Protein AF-0000000082939295 (afdb_homodimer)

Solvent-accessible surface area (backbone atoms only — not comparable to full-atom values): 10308 Å² total; per-residue (Å²): 128,88,75,51,51,63,62,47,40,61,61,54,47,72,79,46,84,89,63,89,78,68,81,86,44,58,45,60,62,41,53,51,52,52,46,48,42,50,28,57,28,63,88,45,58,84,89,72,45,59,52,47,41,52,38,46,51,54,48,51,51,53,48,71,71,44,91,61,54,68,67,56,39,51,54,52,50,50,50,48,49,58,53,53,71,74,102,128,87,75,50,52,64,62,47,41,60,60,54,46,72,78,44,83,90,62,89,78,68,81,87,45,58,47,58,60,41,53,52,50,52,47,47,42,50,28,57,28,63,87,45,60,84,90,71,45,57,52,46,40,51,37,46,51,54,49,52,49,53,49,71,71,44,92,61,53,68,67,56,37,53,54,52,50,49,52,50,50,57,56,54,74,73,106

Foldseek 3Di:
DQDDLVRLLVVVCVLPDPDDFDPPDDSLVRLLVVLLCQLQVVVDDPVPTDHSVVSLVVSLVSLVPDPDDPSSSVVSNVSNVVSVVVD/DQDDLVRLLVVVCVLPPPDDQDPPDDSLVRLLVVLLCQLQVVVDDPVPTDHSVVSLVVSLVSLVPDPDDPSSSVVSNVSNVVSVVVD

Sequence (174 aa):
MSKSYDELLESFKTLWTNRRFDEFQDSLSLMKRIILTDLLDELAHPRIRSTPHKKFYQAVKRITQSNLSEEDQTQIIELYIEEMEKLMSKSYDELLESFKTLWTNRRFDEFQDSLSLMKRIILTDLLDELAHPRIRSTPHKKFYQAVKRITQSNLSEEDQTQIIELYIEEMEKL

Structure (mmCIF, N/CA/C/O backbone):
data_AF-0000000082939295-model_v1
#
loop_
_entity.id
_entity.type
_entity.pdbx_description
1 polymer 'Uncharacterized protein'
#
loop_
_atom_site.group_PDB
_atom_site.id
_atom_site.type_symbol
_atom_site.label_atom_id
_atom_site.label_alt_id
_atom_site.label_comp_id
_atom_site.label_asym_id
_atom_site.label_entity_id
_atom_site.label_seq_id
_atom_site.pdbx_PDB_ins_code
_atom_site.Cartn_x
_atom_site.Cartn_y
_atom_site.Cartn_z
_atom_site.occupancy
_atom_site.B_iso_or_equiv
_atom_site.auth_seq_id
_atom_site.auth_comp_id
_atom_site.auth_asym_id
_atom_site.auth_atom_id
_atom_site.pdbx_PDB_model_num
ATOM 1 N N . MET A 1 1 ? 21.859 -2.141 -10.141 1 50.31 1 MET A N 1
ATOM 2 C CA . MET A 1 1 ? 21.422 -3.082 -11.172 1 50.31 1 MET A CA 1
ATOM 3 C C . MET A 1 1 ? 20 -3.564 -10.922 1 50.31 1 MET A C 1
ATOM 5 O O . MET A 1 1 ? 19.594 -3.74 -9.773 1 50.31 1 MET A O 1
ATOM 9 N N . SER A 1 2 ? 19.031 -3.33 -11.836 1 64.38 2 SER A N 1
ATOM 10 C CA . SER A 1 2 ? 17.641 -3.748 -11.68 1 64.38 2 SER A CA 1
ATOM 11 C C . SER A 1 2 ? 17.547 -5.238 -11.367 1 64.38 2 SER A C 1
ATOM 13 O O . SER A 1 2 ? 18.156 -6.062 -12.039 1 64.3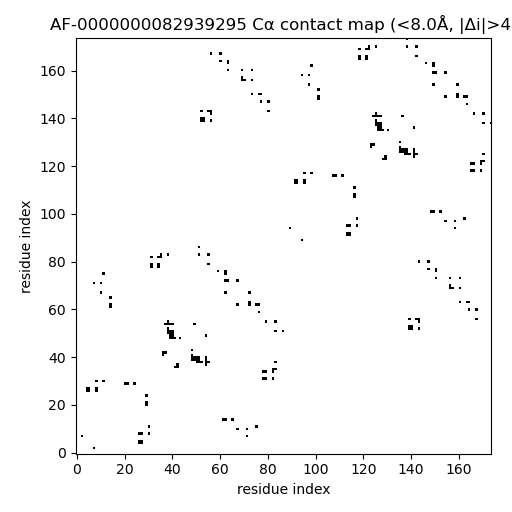8 2 SER A O 1
ATOM 15 N N . LYS A 1 3 ? 17.297 -5.613 -10.18 1 81.62 3 LYS A N 1
ATOM 16 C CA . LYS A 1 3 ? 17.156 -6.992 -9.719 1 81.62 3 LYS A CA 1
ATOM 17 C C . LYS A 1 3 ? 16.297 -7.812 -10.672 1 81.62 3 LYS A C 1
ATOM 19 O O . LYS A 1 3 ? 15.281 -7.324 -11.172 1 81.62 3 LYS A O 1
ATOM 24 N N . SER A 1 4 ? 16.875 -9.016 -11.07 1 90.81 4 SER A N 1
ATOM 25 C CA . SER A 1 4 ? 16.062 -9.922 -11.875 1 90.81 4 SER A CA 1
ATOM 26 C C . SER A 1 4 ? 14.82 -10.383 -11.109 1 90.81 4 SER A C 1
ATOM 28 O O . SER A 1 4 ? 14.781 -10.305 -9.883 1 90.81 4 SER A O 1
ATOM 30 N N . TYR A 1 5 ? 13.867 -10.891 -11.859 1 93.75 5 TYR A N 1
ATOM 31 C CA . TYR A 1 5 ? 12.664 -11.391 -11.211 1 93.75 5 TYR A CA 1
ATOM 32 C C . TYR A 1 5 ? 12.961 -12.656 -10.406 1 93.75 5 TYR A C 1
ATOM 34 O O . TYR A 1 5 ? 12.336 -12.906 -9.375 1 93.75 5 TYR A O 1
ATOM 42 N N . ASP A 1 6 ? 13.906 -13.414 -10.836 1 92.94 6 ASP A N 1
ATOM 43 C CA . ASP A 1 6 ? 14.312 -14.586 -10.078 1 92.94 6 ASP A CA 1
ATOM 44 C C . ASP A 1 6 ? 14.859 -14.188 -8.703 1 92.94 6 ASP A C 1
ATOM 46 O O . ASP A 1 6 ? 14.57 -14.844 -7.703 1 92.94 6 ASP A O 1
ATOM 50 N N . GLU A 1 7 ? 15.672 -13.195 -8.727 1 94.06 7 GLU A N 1
ATOM 51 C CA . GLU A 1 7 ? 16.219 -12.688 -7.465 1 94.06 7 GLU A CA 1
ATOM 52 C C . GLU A 1 7 ? 15.109 -12.109 -6.586 1 94.06 7 GLU A C 1
ATOM 54 O O . GLU A 1 7 ? 15.102 -12.32 -5.371 1 94.06 7 GLU A O 1
ATOM 59 N N . LEU A 1 8 ? 14.188 -11.383 -7.203 1 95.56 8 LEU A N 1
ATOM 60 C CA . LEU A 1 8 ? 13.078 -10.789 -6.457 1 95.56 8 LEU A CA 1
ATOM 61 C C . LEU A 1 8 ? 12.203 -11.867 -5.836 1 95.56 8 LEU A C 1
ATOM 63 O O . LEU A 1 8 ? 11.711 -11.711 -4.715 1 95.56 8 LEU A O 1
ATOM 67 N N . LEU A 1 9 ? 12.031 -12.977 -6.574 1 94.19 9 LEU A N 1
ATOM 68 C CA . LEU A 1 9 ? 11.211 -14.086 -6.098 1 94.19 9 LEU A CA 1
ATOM 69 C C . LEU A 1 9 ? 11.766 -14.656 -4.797 1 94.19 9 LEU A C 1
ATOM 71 O O . LEU A 1 9 ? 11 -15.039 -3.908 1 94.19 9 LEU A O 1
ATOM 75 N N . GLU A 1 10 ? 13.016 -14.719 -4.672 1 92.56 10 GLU A N 1
ATOM 76 C CA . GLU A 1 10 ? 13.617 -15.234 -3.447 1 92.56 10 GLU A CA 1
ATOM 77 C C . GLU A 1 10 ? 13.242 -14.367 -2.244 1 92.56 10 GLU A C 1
ATOM 79 O O . GLU A 1 10 ? 12.93 -14.891 -1.173 1 92.56 10 GLU A O 1
ATOM 84 N N . SER A 1 11 ? 13.289 -13.062 -2.408 1 93.75 11 SER A N 1
ATOM 85 C CA . SER A 1 11 ? 12.859 -12.141 -1.363 1 93.75 11 SER A CA 1
ATOM 86 C C . SER A 1 11 ? 11.359 -12.258 -1.116 1 93.75 11 SER A C 1
ATOM 88 O O . SER A 1 11 ? 10.914 -12.281 0.033 1 93.75 11 SER A O 1
ATOM 90 N N . PHE A 1 12 ? 10.641 -12.391 -2.158 1 95.5 12 PHE A N 1
ATOM 91 C CA . PHE A 1 12 ? 9.18 -12.469 -2.133 1 95.5 12 PHE A CA 1
ATOM 92 C C . PHE A 1 12 ? 8.719 -13.664 -1.306 1 95.5 12 PHE A C 1
ATOM 94 O O . PHE A 1 12 ? 7.766 -13.555 -0.533 1 95.5 12 PHE A O 1
ATOM 101 N N . LYS A 1 13 ? 9.367 -14.719 -1.402 1 93.12 13 LYS A N 1
ATOM 102 C CA . LYS A 1 13 ? 9.008 -15.961 -0.727 1 93.12 13 LYS A CA 1
ATOM 103 C C . LYS A 1 13 ? 9.102 -15.805 0.789 1 93.12 13 LYS A C 1
ATOM 105 O O . LYS A 1 13 ? 8.406 -16.5 1.532 1 93.12 13 LYS A O 1
ATOM 110 N N . THR A 1 14 ? 9.922 -14.945 1.251 1 92.81 14 THR A N 1
ATOM 111 C CA . THR A 1 14 ? 10.125 -14.781 2.688 1 92.81 14 THR A CA 1
ATOM 112 C C . THR A 1 14 ? 8.898 -14.125 3.33 1 92.81 14 THR A C 1
ATOM 114 O O . THR A 1 14 ? 8.734 -14.172 4.551 1 92.81 14 THR A O 1
ATOM 117 N N . LEU A 1 15 ? 8.047 -13.516 2.494 1 93.38 15 LEU A N 1
ATOM 118 C CA . LEU A 1 15 ? 6.859 -12.844 3.004 1 93.38 15 LEU A CA 1
ATOM 119 C C . LEU A 1 15 ? 5.77 -13.859 3.342 1 93.38 15 LEU A C 1
ATOM 121 O O . LEU A 1 15 ? 4.816 -13.539 4.051 1 93.38 15 LEU A O 1
ATOM 125 N N . TRP A 1 16 ? 6.039 -15.062 2.781 1 85.25 16 TRP A N 1
ATOM 126 C CA . TRP A 1 16 ? 5 -16.078 2.906 1 85.25 16 TRP A CA 1
ATOM 127 C C . TRP A 1 16 ? 5.566 -17.375 3.502 1 85.25 16 TRP A C 1
ATOM 129 O O . TRP A 1 16 ? 6.57 -17.891 3.016 1 85.25 16 TRP A O 1
ATOM 139 N N . THR A 1 17 ? 5.266 -17.734 4.59 1 75.06 17 THR A N 1
ATOM 140 C CA . THR A 1 17 ? 5.852 -18.906 5.227 1 75.06 17 THR A CA 1
ATOM 141 C C . THR A 1 17 ? 5.195 -20.188 4.711 1 75.06 17 THR A C 1
ATOM 143 O O . THR A 1 17 ? 5.875 -21.188 4.465 1 75.06 17 THR A O 1
ATOM 146 N N . ASN A 1 18 ? 4.027 -20.297 4.582 1 68.38 18 ASN A N 1
ATOM 147 C CA . ASN A 1 18 ? 3.363 -21.578 4.324 1 68.38 18 ASN A CA 1
ATOM 148 C C . ASN A 1 18 ? 2.688 -21.594 2.955 1 68.38 18 ASN A C 1
ATOM 150 O O . ASN A 1 18 ? 1.598 -22.141 2.803 1 68.38 18 ASN A O 1
ATOM 154 N N . ARG A 1 19 ? 3.438 -21.031 2.074 1 72.25 19 ARG A N 1
ATOM 155 C CA . ARG A 1 19 ? 2.846 -21.062 0.74 1 72.25 19 ARG A CA 1
ATOM 156 C C . ARG A 1 19 ? 3.676 -21.938 -0.2 1 72.25 19 ARG A C 1
ATOM 158 O O . ARG A 1 19 ? 4.902 -21.969 -0.099 1 72.25 19 ARG A O 1
ATOM 165 N N . ARG A 1 20 ? 2.916 -22.812 -0.938 1 70.25 20 ARG A N 1
ATOM 166 C CA . ARG A 1 20 ? 3.57 -23.641 -1.949 1 70.25 20 ARG A CA 1
ATOM 167 C C . ARG A 1 20 ? 3.854 -22.828 -3.213 1 70.25 20 ARG A C 1
ATOM 169 O O . ARG A 1 20 ? 2.975 -22.125 -3.715 1 70.25 20 ARG A O 1
ATOM 176 N N . PHE A 1 21 ? 5.098 -22.828 -3.666 1 74.44 21 PHE A N 1
ATOM 177 C CA . PHE A 1 21 ? 5.5 -22.141 -4.883 1 74.44 21 PHE A CA 1
ATOM 178 C C . PHE A 1 21 ? 5.742 -23.125 -6.02 1 74.44 21 PHE A C 1
ATOM 180 O O . PHE A 1 21 ? 6.508 -24.078 -5.867 1 74.44 21 PHE A O 1
ATOM 187 N N . ASP A 1 22 ? 4.863 -22.906 -6.988 1 71.31 22 ASP A N 1
ATOM 188 C CA . ASP A 1 22 ? 4.98 -23.797 -8.141 1 71.31 22 ASP A CA 1
ATOM 189 C C . ASP A 1 22 ? 6.238 -23.484 -8.945 1 71.31 22 ASP A C 1
ATOM 191 O O . ASP A 1 22 ? 6.43 -22.344 -9.398 1 71.31 22 ASP A O 1
ATOM 195 N N . GLU A 1 23 ? 6.988 -24.469 -9.188 1 70.81 23 GLU A N 1
ATOM 196 C CA . GLU A 1 23 ? 8.281 -24.312 -9.852 1 70.81 23 GLU A CA 1
ATOM 197 C C . GLU A 1 23 ? 8.117 -24.328 -11.375 1 70.81 23 GLU A C 1
ATOM 199 O O . GLU A 1 23 ? 9.047 -23.969 -12.102 1 70.81 23 GLU A O 1
ATOM 204 N N . PHE A 1 24 ? 6.973 -24.484 -11.797 1 75.88 24 PHE A N 1
ATOM 205 C CA . PHE A 1 24 ? 6.82 -24.641 -13.234 1 75.88 24 PHE A CA 1
ATOM 206 C C . PHE A 1 24 ? 6.434 -23.312 -13.891 1 75.88 24 PHE A C 1
ATOM 208 O O . PHE A 1 24 ? 6.188 -23.266 -15.094 1 75.88 24 PHE A O 1
ATOM 215 N N . GLN A 1 25 ? 6.441 -22.328 -13.234 1 84.5 25 GLN A N 1
ATOM 216 C CA . GLN A 1 25 ? 6.117 -21 -13.742 1 84.5 25 GLN A CA 1
ATOM 217 C C . GLN A 1 25 ? 7.309 -20.062 -13.609 1 84.5 25 GLN A C 1
ATOM 219 O O . GLN A 1 25 ? 8.141 -20.219 -12.719 1 84.5 25 GLN A O 1
ATOM 224 N N . ASP A 1 26 ? 7.387 -19.234 -14.672 1 92.75 26 ASP A N 1
ATOM 225 C CA . ASP A 1 26 ? 8.422 -18.219 -14.492 1 92.75 26 ASP A CA 1
ATOM 226 C C . ASP A 1 26 ? 8.164 -17.391 -13.234 1 92.75 26 ASP A C 1
ATOM 228 O O . ASP A 1 26 ? 7.027 -17.281 -12.781 1 92.75 26 ASP A O 1
ATOM 232 N N . SER A 1 27 ? 9.227 -16.797 -12.734 1 93.94 27 SER A N 1
ATOM 233 C CA . SER A 1 27 ? 9.219 -16.141 -11.43 1 93.9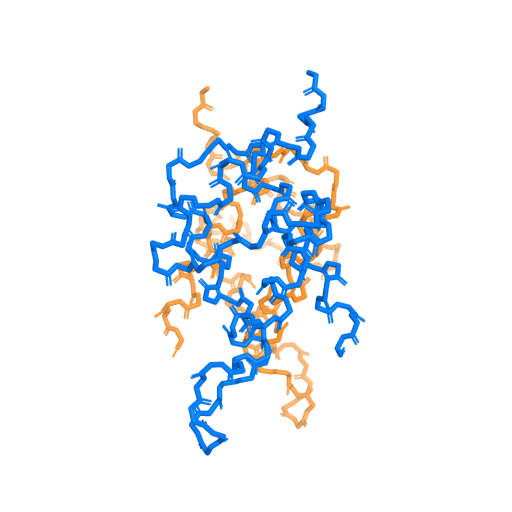4 27 SER A CA 1
ATOM 234 C C . SER A 1 27 ? 8.188 -15.016 -11.391 1 93.94 27 SER A C 1
ATOM 236 O O . SER A 1 27 ? 7.441 -14.883 -10.422 1 93.94 27 SER A O 1
ATOM 238 N N . LEU A 1 28 ? 8.203 -14.188 -12.461 1 95.56 28 LEU A N 1
ATOM 239 C CA . LEU A 1 28 ? 7.254 -13.078 -12.5 1 95.56 28 LEU A CA 1
ATOM 240 C C . LEU A 1 28 ? 5.816 -13.594 -12.492 1 95.56 28 LEU A C 1
ATOM 242 O O . LEU A 1 28 ? 4.988 -13.117 -11.711 1 95.56 28 LEU A O 1
ATOM 246 N N . SER A 1 29 ? 5.449 -14.523 -13.328 1 95.31 29 SER A N 1
ATOM 247 C CA . SER A 1 29 ? 4.109 -15.094 -13.414 1 95.31 29 SER A CA 1
ATOM 248 C C . SER A 1 29 ? 3.693 -15.734 -12.086 1 95.31 29 SER A C 1
ATOM 250 O O . SER A 1 29 ? 2.537 -15.625 -11.672 1 95.31 29 SER A O 1
ATOM 252 N N . LEU A 1 30 ? 4.613 -16.375 -11.508 1 94.38 30 LEU A N 1
ATOM 253 C CA . LEU A 1 30 ? 4.336 -17.016 -10.219 1 94.38 30 LEU A CA 1
ATOM 254 C C . LEU A 1 30 ? 3.994 -15.969 -9.164 1 94.38 30 LEU A C 1
ATOM 256 O O . LEU A 1 30 ? 2.994 -16.094 -8.453 1 94.38 30 LEU A O 1
ATOM 260 N N . MET A 1 31 ? 4.809 -14.945 -9.031 1 95.31 31 MET A N 1
ATOM 261 C CA . MET A 1 31 ? 4.547 -13.898 -8.055 1 95.31 31 MET A CA 1
ATOM 262 C C . MET A 1 31 ? 3.193 -13.242 -8.312 1 95.31 31 MET A C 1
ATOM 264 O O . MET A 1 31 ? 2.42 -13.023 -7.379 1 95.31 31 MET A O 1
ATOM 268 N N . LYS A 1 32 ? 2.871 -12.961 -9.555 1 96.31 32 LYS A N 1
ATOM 269 C CA . LYS A 1 32 ? 1.606 -12.312 -9.891 1 96.31 32 LYS A CA 1
ATOM 270 C C . LYS A 1 32 ? 0.421 -13.203 -9.516 1 96.31 32 LYS A C 1
ATOM 272 O O . LYS A 1 32 ? -0.596 -12.703 -9.023 1 96.31 32 LYS A O 1
ATOM 277 N N . ARG A 1 33 ? 0.512 -14.477 -9.781 1 93.81 33 ARG A N 1
ATOM 278 C CA . ARG A 1 33 ? -0.558 -15.406 -9.422 1 93.81 33 ARG A CA 1
ATOM 279 C C . ARG A 1 33 ? -0.769 -15.438 -7.91 1 93.81 33 ARG A C 1
ATOM 281 O O . ARG A 1 33 ? -1.907 -15.445 -7.438 1 93.81 33 ARG A O 1
ATOM 288 N N . ILE A 1 34 ? 0.255 -15.539 -7.168 1 93.88 34 ILE A N 1
ATOM 289 C CA . ILE A 1 34 ? 0.174 -15.562 -5.711 1 93.88 34 ILE A CA 1
ATOM 290 C C . ILE A 1 34 ? -0.47 -14.266 -5.211 1 93.88 34 ILE A C 1
ATOM 292 O O . ILE A 1 34 ? -1.331 -14.297 -4.332 1 93.88 34 ILE A O 1
ATOM 296 N N . ILE A 1 35 ? -0.004 -13.125 -5.785 1 96.5 35 ILE A N 1
ATOM 297 C CA . ILE A 1 35 ? -0.535 -11.812 -5.414 1 96.5 35 ILE A CA 1
ATOM 298 C C . ILE A 1 35 ? -2.035 -11.773 -5.691 1 96.5 35 ILE A C 1
ATOM 300 O O . ILE A 1 35 ? -2.816 -11.336 -4.84 1 96.5 35 ILE A O 1
ATOM 304 N N . LEU A 1 36 ? -2.443 -12.25 -6.852 1 96 36 LEU A N 1
ATOM 305 C CA . LEU A 1 36 ? -3.859 -12.266 -7.203 1 96 36 LEU A CA 1
ATOM 306 C C . LEU A 1 36 ? -4.652 -13.125 -6.227 1 96 36 LEU A C 1
ATOM 308 O O . LEU A 1 36 ? -5.723 -12.719 -5.762 1 96 36 LEU A O 1
ATOM 312 N N . THR A 1 37 ? -4.164 -14.266 -5.93 1 94.25 37 THR A N 1
ATOM 313 C CA . THR A 1 37 ? -4.797 -15.156 -4.961 1 94.25 37 THR A CA 1
ATOM 314 C C . THR A 1 37 ? -4.949 -14.469 -3.609 1 94.25 37 THR A C 1
ATOM 316 O O . THR A 1 37 ? -5.98 -14.609 -2.947 1 94.25 37 THR A O 1
ATOM 319 N N . ASP A 1 38 ? -3.869 -13.766 -3.176 1 94.44 38 ASP A N 1
ATOM 320 C CA . ASP A 1 38 ? -3.889 -13.016 -1.923 1 94.44 38 ASP A CA 1
ATOM 321 C C . ASP A 1 38 ? -4.938 -11.906 -1.961 1 94.44 38 ASP A C 1
ATOM 323 O O . ASP A 1 38 ? -5.789 -11.82 -1.072 1 94.44 38 ASP A O 1
ATOM 327 N N . LEU A 1 39 ? -4.945 -11.094 -3.016 1 96.94 39 LEU A N 1
ATOM 328 C CA . LEU A 1 39 ? -5.852 -9.953 -3.154 1 96.94 39 LEU A CA 1
ATOM 329 C C . LEU A 1 39 ? -7.305 -10.414 -3.156 1 96.94 39 LEU A C 1
ATOM 331 O O . LEU A 1 39 ? -8.172 -9.742 -2.594 1 96.94 39 LEU A O 1
ATOM 335 N N . LEU A 1 40 ? -7.516 -11.562 -3.746 1 95.69 40 LEU A N 1
ATOM 336 C CA . LEU A 1 40 ? -8.883 -12.07 -3.857 1 95.69 40 LEU A CA 1
ATOM 337 C C . LEU A 1 40 ? -9.242 -12.914 -2.637 1 95.69 40 LEU A C 1
ATOM 339 O O . LEU A 1 40 ? -10.367 -13.406 -2.533 1 95.69 40 LEU A O 1
ATOM 343 N N . ASP A 1 41 ? -8.32 -13.055 -1.799 1 94.69 41 ASP A N 1
ATOM 344 C CA . ASP A 1 41 ? -8.539 -13.812 -0.572 1 94.69 41 ASP A CA 1
ATOM 345 C C . ASP A 1 41 ? -9.156 -15.18 -0.873 1 94.69 41 ASP A C 1
ATOM 347 O O . ASP A 1 41 ? -10.109 -15.594 -0.212 1 94.69 41 ASP A O 1
ATOM 351 N N . GLU A 1 42 ? -8.633 -15.828 -1.812 1 90.31 42 GLU A N 1
ATOM 352 C CA . GLU A 1 42 ? -9.227 -17.047 -2.369 1 90.31 42 GLU A CA 1
ATOM 353 C C . GLU A 1 42 ? -9.086 -18.219 -1.407 1 90.31 42 GLU A C 1
ATOM 355 O O . GLU A 1 42 ? -9.859 -19.172 -1.471 1 90.31 42 GLU A O 1
ATOM 360 N N . LEU A 1 43 ? -8.141 -18.141 -0.509 1 86.25 43 LEU A N 1
ATOM 361 C CA . LEU A 1 43 ? -7.875 -19.266 0.383 1 86.25 43 LEU A CA 1
ATOM 362 C C . LEU A 1 43 ? -8.781 -19.219 1.607 1 86.25 43 LEU A C 1
ATOM 364 O O . LEU A 1 43 ? -8.852 -20.172 2.379 1 86.25 43 LEU A O 1
ATOM 368 N N . ALA A 1 44 ? -9.531 -18.141 1.78 1 87.62 44 ALA A N 1
ATOM 369 C CA . ALA A 1 44 ? -10.508 -18 2.861 1 87.62 44 ALA A CA 1
ATOM 370 C C . ALA A 1 44 ? -11.867 -18.562 2.451 1 87.62 44 ALA A C 1
ATOM 372 O O . ALA A 1 44 ? -12.148 -18.719 1.261 1 87.62 44 ALA A O 1
ATOM 373 N N . HIS A 1 45 ? -12.602 -18.938 3.467 1 91.31 45 HIS A N 1
ATOM 374 C CA . HIS A 1 45 ? -13.977 -19.328 3.18 1 91.31 45 HIS A CA 1
ATOM 375 C C . HIS A 1 45 ? -14.734 -18.219 2.477 1 91.31 45 HIS A C 1
ATOM 377 O O . HIS A 1 45 ? -14.609 -17.047 2.848 1 91.31 45 HIS A O 1
ATOM 383 N N . PRO A 1 46 ? -15.602 -18.531 1.477 1 88.62 46 PRO A N 1
ATOM 384 C CA . PRO A 1 46 ? -16.312 -17.516 0.691 1 88.62 46 PRO A CA 1
ATOM 385 C C . PRO A 1 46 ? -17.078 -16.531 1.562 1 88.62 46 PRO A C 1
ATOM 387 O O . PRO A 1 46 ? -17.234 -15.367 1.185 1 88.62 46 PRO A O 1
ATOM 390 N N . ARG A 1 47 ? -17.562 -16.875 2.541 1 92.12 47 ARG A N 1
ATOM 391 C CA . ARG A 1 47 ? -18.422 -16.016 3.346 1 92.12 47 ARG A CA 1
ATOM 392 C C . ARG A 1 47 ? -17.594 -15.078 4.223 1 92.12 47 ARG A C 1
ATOM 394 O O . ARG A 1 47 ? -18.125 -14.125 4.797 1 92.12 47 ARG A O 1
ATOM 401 N N . ILE A 1 48 ? -16.328 -15.289 4.441 1 93 48 ILE A N 1
ATOM 402 C CA . ILE A 1 48 ? -15.492 -14.484 5.328 1 93 48 ILE A CA 1
ATOM 403 C C . ILE A 1 48 ? -14.391 -13.805 4.523 1 93 48 ILE A C 1
ATOM 405 O O . ILE A 1 48 ? -13.445 -13.266 5.094 1 93 48 ILE A O 1
ATOM 409 N N . ARG A 1 49 ? -14.477 -13.836 3.275 1 90.31 49 ARG A N 1
ATOM 410 C CA . ARG A 1 49 ? -13.461 -13.227 2.428 1 90.31 49 ARG A CA 1
ATOM 411 C C . ARG A 1 49 ? -13.445 -11.711 2.59 1 90.31 49 ARG A C 1
ATOM 413 O O . ARG A 1 49 ? -14.5 -11.086 2.715 1 90.31 49 ARG A O 1
ATOM 420 N N . SER A 1 50 ? -12.211 -11.234 2.574 1 94.12 50 SER A N 1
ATOM 421 C CA . SER A 1 50 ? -12.023 -9.789 2.627 1 94.12 50 SER A CA 1
ATOM 422 C C . SER A 1 50 ? -12.039 -9.172 1.23 1 94.12 50 SER A C 1
ATOM 424 O O . SER A 1 50 ? -11.938 -9.891 0.232 1 94.12 50 SER A O 1
ATOM 426 N N . THR A 1 51 ? -12.195 -7.875 1.2 1 95.88 51 THR A N 1
ATOM 427 C CA . THR A 1 51 ? -12.172 -7.176 -0.08 1 95.88 51 THR A CA 1
ATOM 428 C C . THR A 1 51 ? -10.742 -7.055 -0.604 1 95.88 51 THR A C 1
ATOM 430 O O . THR A 1 51 ? -9.781 -7.074 0.175 1 95.88 51 THR A O 1
ATOM 433 N N . PRO A 1 52 ? -10.57 -6.902 -1.913 1 97.25 52 PRO A N 1
ATOM 434 C CA . PRO A 1 52 ? -9.227 -6.707 -2.477 1 97.25 52 PRO A CA 1
ATOM 435 C C . PRO A 1 52 ? -8.5 -5.516 -1.865 1 97.25 52 PRO A C 1
ATOM 437 O O . PRO A 1 52 ? -7.293 -5.586 -1.616 1 97.25 52 PRO A O 1
ATOM 440 N N . HIS A 1 53 ? -9.203 -4.445 -1.597 1 98 53 HIS A N 1
ATOM 441 C CA . HIS A 1 53 ? -8.555 -3.266 -1.034 1 98 53 HIS A CA 1
ATOM 442 C C . HIS A 1 53 ? -8.039 -3.539 0.376 1 98 53 HIS A C 1
ATOM 444 O O . HIS A 1 53 ? -6.965 -3.068 0.75 1 98 53 HIS A O 1
ATOM 450 N N . LYS A 1 54 ? -8.812 -4.215 1.147 1 97.12 54 LYS A N 1
ATOM 451 C CA . LYS A 1 54 ? -8.344 -4.582 2.48 1 97.12 54 LYS A CA 1
ATOM 452 C C . LYS A 1 54 ? -7.117 -5.484 2.4 1 97.12 54 LYS A C 1
ATOM 454 O O . LYS A 1 54 ? -6.148 -5.293 3.139 1 97.12 54 LYS A O 1
ATOM 459 N N . LYS A 1 55 ? -7.168 -6.457 1.534 1 97.5 55 LYS A N 1
ATOM 460 C CA . LYS A 1 55 ? -6.035 -7.367 1.375 1 97.5 55 LYS A CA 1
ATOM 461 C C . LYS A 1 55 ? -4.797 -6.625 0.88 1 97.5 55 LYS A C 1
ATOM 463 O O . LYS A 1 55 ? -3.676 -6.949 1.271 1 97.5 55 LYS A O 1
ATOM 468 N N . PHE A 1 56 ? -5.02 -5.613 0.01 1 98.44 56 PHE A N 1
ATOM 469 C CA . PHE A 1 56 ? -3.926 -4.766 -0.45 1 98.44 56 PHE A CA 1
ATOM 470 C C . PHE A 1 56 ? -3.26 -4.059 0.724 1 98.44 56 PHE A C 1
ATOM 472 O O . PHE A 1 56 ? -2.033 -4.07 0.846 1 98.44 56 PHE A O 1
ATOM 479 N N . TYR A 1 57 ? -4.008 -3.455 1.58 1 98.25 57 TYR A N 1
ATOM 480 C CA . TYR A 1 57 ? -3.479 -2.787 2.766 1 98.25 57 TYR A CA 1
ATOM 481 C C . TYR A 1 57 ? -2.656 -3.75 3.613 1 98.25 57 TYR A C 1
ATOM 483 O O . TYR A 1 57 ? -1.529 -3.438 4.004 1 98.25 57 TYR A O 1
ATOM 491 N N . GLN A 1 58 ? -3.273 -4.941 3.865 1 97.31 58 GLN A N 1
ATOM 492 C CA . GLN A 1 58 ? -2.598 -5.934 4.695 1 97.31 58 GLN A CA 1
ATOM 493 C C . GLN A 1 58 ? -1.272 -6.359 4.074 1 97.31 58 GLN A C 1
ATOM 495 O O . GLN A 1 58 ? -0.276 -6.535 4.781 1 97.31 58 GLN A O 1
ATOM 500 N N . ALA A 1 59 ? -1.264 -6.512 2.771 1 97.62 59 ALA A N 1
ATOM 501 C CA . ALA A 1 59 ? -0.055 -6.926 2.066 1 97.62 59 ALA A CA 1
ATOM 502 C C . ALA A 1 59 ? 1.02 -5.844 2.135 1 97.62 59 ALA A C 1
ATOM 504 O O . ALA A 1 59 ? 2.182 -6.133 2.432 1 97.62 59 ALA A O 1
ATOM 505 N N . VAL A 1 60 ? 0.64 -4.586 1.854 1 97.88 60 VAL A N 1
ATOM 506 C CA . VAL A 1 60 ? 1.593 -3.482 1.874 1 97.88 60 VAL A CA 1
ATOM 507 C C . VAL A 1 60 ? 2.174 -3.326 3.277 1 97.88 60 VAL A C 1
ATOM 509 O O . VAL A 1 60 ? 3.375 -3.092 3.438 1 97.88 60 VAL A O 1
ATOM 512 N N . LYS A 1 61 ? 1.338 -3.459 4.285 1 97.44 61 LYS A N 1
ATOM 513 C CA . LYS A 1 61 ? 1.815 -3.426 5.664 1 97.44 61 LYS A CA 1
ATOM 514 C C . LYS A 1 61 ? 2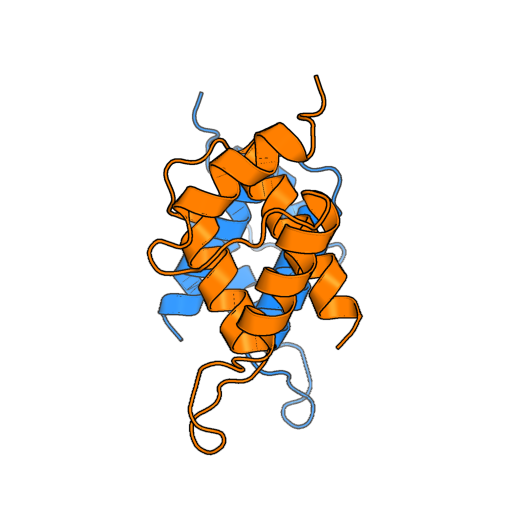.846 -4.523 5.914 1 97.44 61 LYS A C 1
ATOM 516 O O . LYS A 1 61 ? 3.918 -4.262 6.465 1 97.44 61 LYS A O 1
ATOM 521 N N . ARG A 1 62 ? 2.578 -5.695 5.523 1 96.62 62 ARG A N 1
ATOM 522 C CA . ARG A 1 62 ? 3.48 -6.832 5.688 1 96.62 62 ARG A CA 1
ATOM 523 C C . ARG A 1 62 ? 4.812 -6.582 4.988 1 96.62 62 ARG A C 1
ATOM 525 O O . ARG A 1 62 ? 5.875 -6.84 5.555 1 96.62 62 ARG A O 1
ATOM 532 N N . ILE A 1 63 ? 4.762 -6.086 3.742 1 96.94 63 ILE A N 1
ATOM 533 C CA . ILE A 1 63 ? 5.945 -5.852 2.924 1 96.94 63 ILE A CA 1
ATOM 534 C C . ILE A 1 63 ? 6.816 -4.781 3.574 1 96.94 63 ILE A C 1
ATOM 536 O O . ILE A 1 63 ? 8.031 -4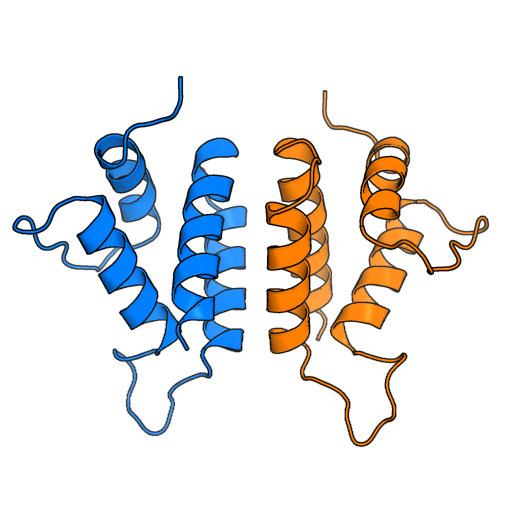.957 3.711 1 96.94 63 ILE A O 1
ATOM 540 N N . THR A 1 64 ? 6.18 -3.654 3.992 1 94.94 64 THR A N 1
ATOM 541 C CA . THR A 1 64 ? 6.918 -2.521 4.539 1 94.94 64 THR A CA 1
ATOM 542 C C . THR A 1 64 ? 7.535 -2.879 5.891 1 94.94 64 THR A C 1
ATOM 544 O O . THR A 1 64 ? 8.57 -2.33 6.27 1 94.94 64 THR A O 1
ATOM 547 N N . GLN A 1 65 ? 6.992 -3.791 6.633 1 93.5 65 GLN A N 1
ATOM 548 C CA . GLN A 1 65 ? 7.477 -4.168 7.957 1 93.5 65 GLN A CA 1
ATOM 549 C C . GLN A 1 65 ? 8.422 -5.359 7.879 1 93.5 65 GLN A C 1
ATOM 551 O O . GLN A 1 65 ? 8.906 -5.848 8.906 1 93.5 65 GLN A O 1
ATOM 556 N N . SER A 1 66 ? 8.68 -5.793 6.754 1 93.88 66 SER A N 1
ATOM 557 C CA . SER A 1 66 ? 9.578 -6.93 6.555 1 93.88 66 SER A CA 1
ATOM 558 C C . SER A 1 66 ? 11.039 -6.496 6.574 1 93.88 66 SER A C 1
ATOM 560 O O . SER A 1 66 ? 11.336 -5.305 6.684 1 93.88 66 SER A O 1
ATOM 562 N N . ASN A 1 67 ? 11.961 -7.48 6.488 1 94.06 67 ASN A N 1
ATOM 563 C CA . ASN A 1 67 ? 13.398 -7.215 6.469 1 94.06 67 ASN A CA 1
ATOM 564 C C . ASN A 1 67 ? 13.93 -7.121 5.043 1 94.06 67 ASN A C 1
ATOM 566 O O . ASN A 1 67 ? 15.141 -7.172 4.82 1 94.06 67 ASN A O 1
ATOM 570 N N . LEU A 1 68 ? 13.062 -6.922 4.125 1 94.62 68 LEU A N 1
ATOM 571 C CA . LEU A 1 68 ? 13.477 -6.793 2.734 1 94.62 68 LEU A CA 1
ATOM 572 C C . LEU A 1 68 ? 14.141 -5.441 2.488 1 94.62 68 LEU A C 1
ATOM 574 O O . LEU A 1 68 ? 13.914 -4.488 3.24 1 94.62 68 LEU A O 1
ATOM 578 N N . SER A 1 69 ? 14.969 -5.438 1.459 1 93.12 69 SER A N 1
ATOM 579 C CA . SER A 1 69 ? 15.523 -4.156 1.047 1 93.12 69 SER A CA 1
ATOM 580 C C . SER A 1 69 ? 14.43 -3.205 0.57 1 93.12 69 SER A C 1
ATOM 582 O O . SER A 1 69 ? 13.383 -3.648 0.094 1 93.12 69 SER A O 1
ATOM 584 N N . GLU A 1 70 ? 14.641 -1.917 0.614 1 90.06 70 GLU A N 1
ATOM 585 C CA . GLU A 1 70 ? 13.68 -0.92 0.141 1 90.06 70 GLU A CA 1
ATOM 586 C C . GLU A 1 70 ? 13.367 -1.117 -1.339 1 90.06 70 GLU A C 1
ATOM 588 O O . GLU A 1 70 ? 12.227 -0.922 -1.767 1 90.06 70 GLU A O 1
ATOM 593 N N . GLU A 1 71 ? 14.383 -1.464 -2.021 1 91.12 71 GLU A N 1
ATOM 594 C CA . GLU A 1 71 ? 14.195 -1.704 -3.451 1 91.12 71 GLU A CA 1
ATOM 595 C C . GLU A 1 71 ? 13.266 -2.885 -3.695 1 91.12 71 GLU A C 1
ATOM 597 O O . GLU A 1 71 ? 12.352 -2.799 -4.516 1 91.12 71 GLU A O 1
ATOM 602 N N . ASP A 1 72 ? 13.484 -3.908 -3.002 1 94.75 72 ASP A N 1
ATOM 603 C CA . ASP A 1 72 ? 12.625 -5.082 -3.145 1 94.75 72 ASP A CA 1
ATOM 604 C C . ASP A 1 72 ? 11.195 -4.77 -2.717 1 94.75 72 ASP A C 1
ATOM 606 O O . ASP A 1 72 ? 10.242 -5.188 -3.373 1 94.75 72 ASP A O 1
ATOM 610 N N . GLN A 1 73 ? 11.078 -4.043 -1.604 1 95.25 73 GLN A N 1
ATOM 611 C CA . GLN A 1 73 ? 9.758 -3.66 -1.129 1 95.25 73 GLN A CA 1
ATOM 612 C C . GLN A 1 73 ? 8.992 -2.885 -2.197 1 95.25 73 GLN A C 1
ATOM 614 O O . GLN A 1 73 ? 7.84 -3.213 -2.506 1 95.25 73 GLN A O 1
ATOM 619 N N . THR A 1 74 ? 9.688 -1.938 -2.801 1 93.19 74 THR A N 1
ATOM 620 C CA . THR A 1 74 ? 9.055 -1.098 -3.812 1 93.19 74 THR A CA 1
ATOM 621 C C . THR A 1 74 ? 8.656 -1.925 -5.031 1 93.19 74 THR A C 1
ATOM 623 O O . THR A 1 74 ? 7.559 -1.759 -5.566 1 93.19 74 THR A O 1
ATOM 626 N N . GLN A 1 75 ? 9.461 -2.785 -5.441 1 94.44 75 GLN A N 1
ATOM 627 C CA . GLN A 1 75 ? 9.172 -3.609 -6.609 1 94.44 75 GLN A CA 1
ATOM 628 C C . GLN A 1 75 ? 7.988 -4.535 -6.352 1 94.44 75 GLN A C 1
ATOM 630 O O . GLN A 1 75 ? 7.133 -4.719 -7.219 1 94.44 75 GLN A O 1
ATOM 635 N N . ILE A 1 76 ? 7.926 -5.094 -5.188 1 96.75 76 ILE A N 1
ATOM 636 C CA . ILE A 1 76 ? 6.836 -6 -4.848 1 96.75 76 ILE A CA 1
ATOM 637 C C . ILE A 1 76 ? 5.527 -5.219 -4.746 1 96.75 76 ILE A C 1
ATOM 639 O O . ILE A 1 76 ? 4.492 -5.664 -5.242 1 96.75 76 ILE A O 1
ATOM 643 N N . ILE A 1 77 ? 5.594 -4.078 -4.145 1 97.38 77 ILE A N 1
ATOM 644 C CA . ILE A 1 77 ? 4.406 -3.234 -4.043 1 97.38 77 ILE A CA 1
ATOM 645 C C . ILE A 1 77 ? 3.92 -2.852 -5.43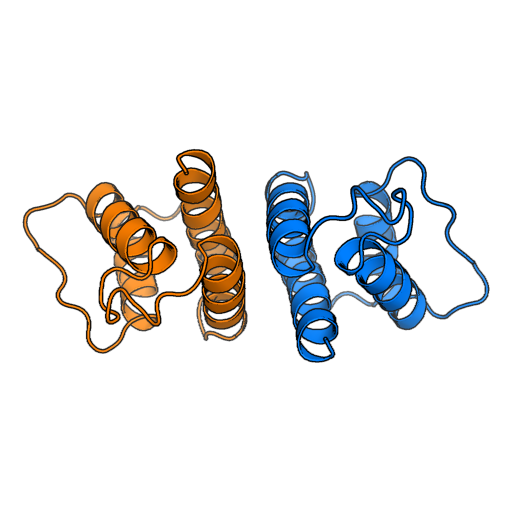8 1 97.38 77 ILE A C 1
ATOM 647 O O . ILE A 1 77 ? 2.715 -2.828 -5.695 1 97.38 77 ILE A O 1
ATOM 651 N N . GLU A 1 78 ? 4.777 -2.586 -6.332 1 96.12 78 GLU A N 1
ATOM 652 C CA . GLU A 1 78 ? 4.41 -2.273 -7.711 1 96.12 78 GLU A CA 1
ATOM 653 C C . GLU A 1 78 ? 3.674 -3.439 -8.359 1 96.12 78 GLU A C 1
ATOM 655 O O . GLU A 1 78 ? 2.723 -3.236 -9.117 1 96.12 78 GLU A O 1
ATOM 660 N N . LEU A 1 79 ? 4.137 -4.586 -8.117 1 97.38 79 LEU A N 1
ATOM 661 C CA . LEU A 1 79 ? 3.451 -5.758 -8.648 1 97.38 79 LEU A CA 1
ATOM 662 C C . LEU A 1 79 ? 2.039 -5.867 -8.078 1 97.38 79 LEU A C 1
ATOM 664 O O . LEU A 1 79 ? 1.102 -6.215 -8.797 1 97.38 79 LEU A O 1
ATOM 668 N N . TYR A 1 80 ? 1.875 -5.641 -6.773 1 98.31 80 TYR A N 1
ATOM 669 C CA . TYR A 1 80 ? 0.548 -5.625 -6.168 1 98.31 80 TYR A CA 1
ATOM 670 C C . TYR A 1 80 ? -0.351 -4.602 -6.848 1 98.31 80 TYR A C 1
ATOM 672 O O . TYR A 1 80 ? -1.527 -4.867 -7.102 1 98.31 80 TYR A O 1
ATOM 680 N N . ILE A 1 81 ? 0.192 -3.42 -7.125 1 98 81 ILE A N 1
ATOM 681 C CA . ILE A 1 81 ? -0.576 -2.367 -7.777 1 98 81 ILE A CA 1
ATOM 682 C C . ILE A 1 81 ? -1.015 -2.832 -9.164 1 98 81 ILE A C 1
ATOM 684 O O . ILE A 1 81 ? -2.174 -2.656 -9.547 1 98 81 ILE A O 1
ATOM 688 N N . GLU A 1 82 ? -0.125 -3.416 -9.883 1 97.5 82 GLU A N 1
ATOM 689 C CA . GLU A 1 82 ? -0.432 -3.914 -11.219 1 97.5 82 GLU A CA 1
ATOM 690 C C . GLU A 1 82 ? -1.586 -4.914 -11.18 1 97.5 82 GLU A C 1
ATOM 692 O O . GLU A 1 82 ? -2.486 -4.859 -12.023 1 97.5 82 GLU A O 1
ATOM 697 N N . GLU A 1 83 ? -1.518 -5.828 -10.273 1 97.88 83 GLU A N 1
ATOM 698 C CA . GLU A 1 83 ? -2.555 -6.852 -10.18 1 97.88 83 GLU A CA 1
ATOM 699 C C . GLU A 1 83 ? -3.873 -6.258 -9.695 1 97.88 83 GLU A C 1
ATOM 701 O O . GLU A 1 83 ? -4.949 -6.672 -10.133 1 97.88 83 GLU A O 1
ATOM 706 N N . MET A 1 84 ? -3.809 -5.273 -8.758 1 97.56 84 MET A N 1
ATOM 707 C CA . MET A 1 84 ? -5.004 -4.582 -8.289 1 97.56 84 MET A CA 1
ATOM 708 C C . MET A 1 84 ? -5.73 -3.906 -9.445 1 97.56 84 MET A C 1
ATOM 710 O O . MET A 1 84 ? -6.965 -3.871 -9.477 1 97.56 84 MET A O 1
ATOM 714 N N . GLU A 1 85 ? -4.996 -3.361 -10.383 1 96.44 85 GLU A N 1
ATOM 715 C CA . GLU A 1 85 ? -5.566 -2.613 -11.5 1 96.44 85 GLU A CA 1
ATOM 716 C C . GLU A 1 85 ? -6.406 -3.518 -12.398 1 96.44 85 GLU A C 1
ATOM 718 O O . GLU A 1 85 ? -7.227 -3.033 -13.18 1 96.44 85 GLU A O 1
ATOM 723 N N . LYS A 1 86 ? -6.172 -4.797 -12.219 1 94.75 86 LYS A N 1
ATOM 724 C CA . LYS A 1 86 ? -6.914 -5.754 -13.031 1 94.75 86 LYS A CA 1
ATOM 725 C C . LYS A 1 86 ? -8.242 -6.117 -12.375 1 94.75 86 LYS A C 1
ATOM 727 O O . LYS A 1 86 ? -9.062 -6.82 -12.969 1 94.75 86 LYS A O 1
ATOM 732 N N . LEU A 1 87 ? -8.445 -5.719 -11.18 1 93.56 87 LEU A N 1
ATOM 733 C CA . LEU A 1 87 ? -9.625 -6.098 -10.414 1 93.56 87 LEU A CA 1
ATOM 734 C C . LEU A 1 87 ? -10.648 -4.969 -10.406 1 93.56 87 LEU A C 1
ATOM 736 O O . LEU A 1 87 ? -10.297 -3.801 -10.602 1 93.56 87 LEU A O 1
ATOM 740 N N . MET B 1 1 ? 21.656 8.648 5.77 1 49.72 1 MET B N 1
ATOM 741 C CA . MET B 1 1 ? 21.203 9.5 6.859 1 49.72 1 MET B CA 1
ATOM 742 C C . MET B 1 1 ? 19.672 9.57 6.891 1 49.72 1 MET B C 1
ATOM 744 O O . MET B 1 1 ? 19.031 9.57 5.84 1 49.72 1 MET B O 1
ATOM 748 N N . SER B 1 2 ? 19 9.094 7.945 1 63.38 2 SER B N 1
ATOM 749 C CA . SER B 1 2 ? 17.547 9.125 8.07 1 63.38 2 SER B CA 1
ATOM 750 C C . SER B 1 2 ? 17 10.523 7.82 1 63.38 2 SER B C 1
ATOM 752 O O . SER B 1 2 ? 17.484 11.5 8.398 1 63.38 2 SER B O 1
ATOM 754 N N . LYS B 1 3 ? 16.422 10.766 6.703 1 79.25 3 LYS B N 1
ATOM 755 C CA . LYS B 1 3 ? 15.836 12.047 6.312 1 79.25 3 LYS B CA 1
ATOM 756 C C . LYS B 1 3 ? 14.969 12.617 7.426 1 79.25 3 LYS B C 1
ATOM 758 O O . LYS B 1 3 ? 14.234 11.875 8.086 1 79.25 3 LYS B O 1
ATOM 763 N N . SER B 1 4 ? 15.242 13.945 7.746 1 90.5 4 SER B N 1
ATOM 764 C CA . SER B 1 4 ? 14.367 14.602 8.711 1 90.5 4 SER B CA 1
ATOM 765 C C . SER B 1 4 ? 12.93 14.664 8.195 1 90.5 4 SER B C 1
ATOM 767 O O . SER B 1 4 ? 12.695 14.555 6.988 1 90.5 4 SER B O 1
ATOM 769 N N . TYR B 1 5 ? 12.016 14.906 9.117 1 93.5 5 TYR B N 1
ATOM 770 C CA . TYR B 1 5 ? 10.625 15.016 8.703 1 93.5 5 TYR B CA 1
ATOM 771 C C . TYR B 1 5 ? 10.398 16.297 7.895 1 93.5 5 TYR B C 1
ATOM 773 O O . TYR B 1 5 ? 9.547 16.328 7.004 1 93.5 5 TYR B O 1
ATOM 781 N N . ASP B 1 6 ? 11.148 17.297 8.18 1 92.62 6 ASP B N 1
ATOM 782 C CA . ASP B 1 6 ? 11.055 18.531 7.387 1 92.62 6 ASP B CA 1
ATOM 783 C C . ASP B 1 6 ? 11.438 18.266 5.93 1 92.62 6 ASP B C 1
ATOM 785 O O . ASP B 1 6 ? 10.789 18.781 5.016 1 92.62 6 ASP B O 1
ATOM 789 N N . GLU B 1 7 ? 12.484 17.547 5.781 1 93.81 7 GLU B N 1
ATOM 790 C CA . GLU B 1 7 ? 12.906 17.188 4.43 1 93.81 7 GLU B CA 1
ATOM 791 C C . GLU B 1 7 ? 11.883 16.297 3.75 1 93.81 7 GLU B C 1
ATOM 793 O O . GLU B 1 7 ? 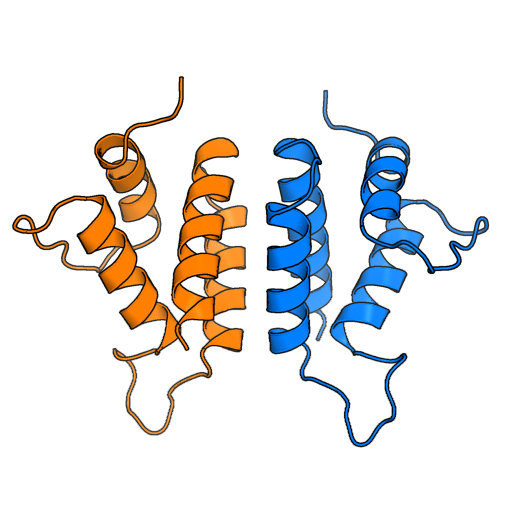11.594 16.453 2.562 1 93.81 7 GLU B O 1
ATOM 798 N N . LEU B 1 8 ? 11.328 15.352 4.496 1 95.38 8 LEU B N 1
ATOM 799 C CA . LEU B 1 8 ? 10.328 14.445 3.951 1 95.38 8 LEU B CA 1
ATOM 800 C C . LEU B 1 8 ? 9.078 15.211 3.529 1 95.38 8 LEU B C 1
ATOM 802 O O . LEU B 1 8 ? 8.461 14.883 2.514 1 95.38 8 LEU B O 1
ATOM 806 N N . LEU B 1 9 ? 8.727 16.234 4.309 1 94 9 LEU B N 1
ATOM 807 C CA . LEU B 1 9 ? 7.551 17.047 4.023 1 94 9 LEU B CA 1
ATOM 808 C C . LEU B 1 9 ? 7.668 17.719 2.654 1 94 9 LEU B C 1
ATOM 810 O O . LEU B 1 9 ? 6.676 17.844 1.933 1 94 9 LEU B O 1
ATOM 814 N N . GLU B 1 10 ? 8.805 18.125 2.307 1 92.31 10 GLU B N 1
ATOM 815 C CA . GLU B 1 10 ? 9 18.75 1.005 1 92.31 10 GLU B CA 1
ATOM 816 C C . GLU B 1 10 ? 8.68 17.781 -0.132 1 92.31 10 GLU B C 1
ATOM 818 O O . GLU B 1 10 ? 8.039 18.172 -1.115 1 92.31 10 GLU B O 1
ATOM 823 N N . SER B 1 11 ? 9.133 16.562 -0.012 1 93.56 11 SER B N 1
ATOM 824 C CA . SER B 1 11 ? 8.797 15.531 -0.981 1 93.56 11 SER B CA 1
ATOM 825 C C . SER B 1 11 ? 7.309 15.203 -0.946 1 93.56 11 SER B C 1
ATOM 827 O O . SER B 1 11 ? 6.676 15.062 -1.993 1 93.56 11 SER B O 1
ATOM 829 N N . PHE B 1 12 ? 6.781 15.148 0.216 1 95.31 12 PHE B N 1
ATOM 830 C CA . PHE B 1 12 ? 5.387 14.812 0.459 1 95.31 12 PHE B CA 1
ATOM 831 C C . PHE B 1 12 ? 4.457 15.797 -0.239 1 95.31 12 PHE B C 1
ATOM 833 O O . PHE B 1 12 ? 3.449 15.398 -0.827 1 95.31 12 PHE B O 1
ATOM 840 N N . LYS B 1 13 ? 4.793 16.984 -0.236 1 93 13 LYS B N 1
ATOM 841 C CA . LYS B 1 13 ? 3.975 18.062 -0.801 1 93 13 LYS B CA 1
ATOM 842 C C . LYS B 1 13 ? 3.826 17.891 -2.311 1 93 13 LYS B C 1
ATOM 844 O O . LYS B 1 13 ? 2.834 18.344 -2.895 1 93 13 LYS B O 1
ATOM 849 N N . THR B 1 14 ? 4.75 17.297 -2.941 1 92.62 14 THR B N 1
ATOM 850 C CA . THR B 1 14 ? 4.715 17.141 -4.391 1 92.62 14 THR B CA 1
ATOM 851 C C . THR B 1 14 ? 3.635 16.156 -4.809 1 92.62 14 THR B C 1
ATOM 853 O O . THR B 1 14 ? 3.236 16.109 -5.977 1 92.62 14 THR B O 1
ATOM 856 N N . LEU B 1 15 ? 3.166 15.344 -3.84 1 93.38 15 LEU B N 1
ATOM 857 C CA . LEU B 1 15 ? 2.15 14.344 -4.129 1 93.38 15 LEU B CA 1
ATOM 858 C C . LEU B 1 15 ? 0.763 14.969 -4.195 1 93.38 15 LEU B C 1
ATOM 860 O O . LEU B 1 15 ? -0.171 14.375 -4.734 1 93.38 15 LEU B O 1
ATOM 864 N N . TRP B 1 16 ? 0.747 16.172 -3.59 1 84.44 16 TRP B N 1
ATOM 865 C CA . TRP B 1 16 ? -0.558 16.812 -3.455 1 84.44 16 TRP B CA 1
ATOM 866 C C . TRP B 1 16 ? -0.527 18.219 -4.012 1 84.44 16 TRP B C 1
ATOM 868 O O . TRP B 1 16 ? 0.278 19.047 -3.576 1 84.44 16 TRP B O 1
ATOM 878 N N . THR B 1 17 ? -0.987 18.5 -5.07 1 74.69 17 THR B N 1
ATOM 879 C CA . THR B 1 17 ? -0.875 19.812 -5.707 1 74.69 17 THR B CA 1
ATOM 880 C C . THR B 1 17 ? -1.829 20.812 -5.062 1 74.69 17 THR B C 1
ATOM 882 O O . THR B 1 17 ? -1.477 21.984 -4.867 1 74.69 17 THR B O 1
ATOM 885 N N . ASN B 1 18 ? -2.936 20.547 -4.777 1 68.06 18 ASN B N 1
ATOM 886 C CA . ASN B 1 18 ? -3.928 21.547 -4.395 1 68.06 18 ASN B CA 1
ATOM 887 C C . ASN B 1 18 ? -4.316 21.422 -2.926 1 68.06 18 ASN B C 1
ATOM 889 O O . ASN B 1 18 ? -5.48 21.609 -2.566 1 68.06 18 ASN B O 1
ATOM 893 N N . ARG B 1 19 ? -3.283 21.172 -2.199 1 71.56 19 ARG B N 1
ATOM 894 C CA . ARG B 1 19 ? -3.604 21.078 -0.779 1 71.56 19 ARG B CA 1
ATOM 895 C C . ARG B 1 19 ? -2.918 22.188 0.007 1 71.56 19 ARG B C 1
ATOM 897 O O . ARG B 1 19 ? -1.821 22.625 -0.351 1 71.56 19 ARG B O 1
ATOM 904 N N . ARG B 1 20 ? -3.74 22.797 0.923 1 69.06 20 ARG B N 1
ATOM 905 C CA . ARG B 1 20 ? -3.186 23.812 1.812 1 69.06 20 ARG B CA 1
ATOM 906 C C . ARG B 1 20 ? -2.395 23.172 2.947 1 69.06 20 ARG B C 1
ATOM 908 O O . ARG B 1 20 ? -2.877 22.234 3.602 1 69.06 20 ARG B O 1
ATOM 915 N N . PHE B 1 21 ? -1.144 23.578 3.104 1 73.38 21 PHE B N 1
ATOM 916 C CA . PHE B 1 21 ? -0.29 23.078 4.176 1 73.38 21 PHE B CA 1
ATOM 917 C C . PHE B 1 21 ? -0.119 24.125 5.266 1 73.38 21 PHE B C 1
ATOM 919 O O . PHE B 1 21 ? 0.327 25.25 4.996 1 73.38 21 PHE B O 1
ATOM 926 N N . ASP B 1 22 ? -0.731 23.703 6.375 1 70.25 22 ASP B N 1
ATOM 927 C CA . ASP B 1 22 ? -0.663 24.641 7.504 1 70.25 22 ASP B CA 1
ATOM 928 C C . ASP B 1 22 ? 0.757 24.719 8.055 1 70.25 22 ASP B C 1
ATOM 930 O O . ASP B 1 22 ? 1.337 23.703 8.453 1 70.25 22 ASP B O 1
ATOM 934 N N . GLU B 1 23 ? 1.209 25.891 8.172 1 69.69 23 GLU B N 1
ATOM 935 C CA . GLU B 1 23 ? 2.584 26.156 8.586 1 69.69 23 GLU B CA 1
ATOM 936 C C . GLU B 1 23 ? 2.711 26.141 10.109 1 69.69 23 GLU B C 1
ATOM 938 O O . GLU B 1 23 ? 3.818 26.062 10.641 1 69.69 23 GLU B O 1
ATOM 943 N N . PHE B 1 24 ? 1.677 25.953 10.734 1 74.81 24 PHE B N 1
ATOM 944 C CA . PHE B 1 24 ? 1.76 26.078 12.188 1 74.81 24 PHE B CA 1
ATOM 945 C C . PHE B 1 24 ? 1.878 24.719 12.852 1 74.81 24 PHE B C 1
ATOM 947 O O . PHE B 1 24 ? 1.877 24.609 14.078 1 74.81 24 PHE B O 1
ATOM 954 N N . GLN B 1 25 ? 2.045 23.766 12.156 1 84 25 GLN B N 1
ATOM 955 C CA . GLN B 1 25 ? 2.201 22.406 12.664 1 84 25 GLN B CA 1
ATOM 956 C C . GLN B 1 25 ? 3.566 21.828 12.297 1 84 25 GLN B C 1
ATOM 958 O O . GLN B 1 25 ? 4.145 22.203 11.273 1 84 25 GLN B O 1
ATOM 963 N N . ASP B 1 26 ? 4.07 21.094 13.312 1 92.5 26 ASP B N 1
ATOM 964 C CA . ASP B 1 26 ? 5.297 20.406 12.914 1 92.5 26 ASP B CA 1
ATOM 965 C C . ASP B 1 26 ? 5.059 19.516 11.695 1 92.5 26 ASP B C 1
ATOM 967 O O . ASP B 1 26 ? 3.934 19.078 11.453 1 92.5 26 ASP B O 1
ATOM 971 N N . SER B 1 27 ? 6.133 19.25 10.992 1 93.69 27 SER B N 1
ATOM 972 C CA . SER B 1 27 ? 6.074 18.578 9.695 1 93.69 27 SER B CA 1
ATOM 973 C C . SER B 1 27 ? 5.422 17.203 9.812 1 93.69 27 SER B C 1
ATOM 975 O O . SER B 1 27 ? 4.582 16.844 8.984 1 93.69 27 SER B O 1
ATOM 977 N N . LEU B 1 28 ? 5.863 16.453 10.836 1 95.38 28 LEU B N 1
ATOM 978 C CA . LEU B 1 28 ? 5.297 15.117 11.016 1 95.38 28 LEU B CA 1
ATOM 979 C C . LEU B 1 28 ? 3.797 15.195 11.281 1 95.38 28 LEU B C 1
ATOM 981 O O . LEU B 1 28 ? 3.01 14.492 10.648 1 95.38 28 LEU B O 1
ATOM 985 N N . SER B 1 29 ? 3.332 16.016 12.195 1 95.12 29 SER B N 1
ATOM 986 C CA . SER B 1 29 ? 1.924 16.172 12.539 1 95.12 29 SER B CA 1
ATOM 987 C C . SER B 1 29 ? 1.111 16.625 11.328 1 95.12 29 SER B C 1
ATOM 989 O O . SER B 1 29 ? -0.018 16.188 11.125 1 95.12 29 SER B O 1
ATOM 991 N N . LEU B 1 30 ? 1.695 17.5 10.609 1 94.19 30 LEU B N 1
ATOM 992 C CA . LEU B 1 30 ? 1.023 18 9.414 1 94.19 30 LEU B CA 1
ATOM 993 C C . LEU B 1 30 ? 0.806 16.875 8.406 1 94.19 30 LEU B C 1
ATOM 995 O O . LEU B 1 30 ? -0.302 16.703 7.895 1 94.19 30 LEU B O 1
ATOM 999 N N . MET B 1 31 ? 1.835 16.109 8.102 1 95.12 31 MET B N 1
ATOM 1000 C CA . MET B 1 31 ? 1.712 15.008 7.156 1 95.12 31 MET B CA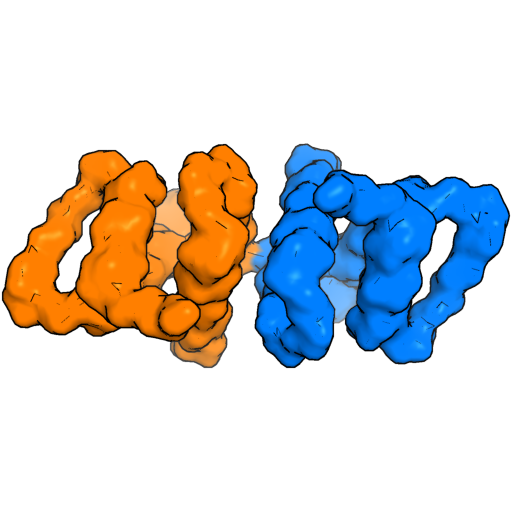 1
ATOM 1001 C C . MET B 1 31 ? 0.673 14 7.637 1 95.12 31 MET B C 1
ATOM 1003 O O . MET B 1 31 ? -0.163 13.547 6.852 1 95.12 31 MET B O 1
ATOM 1007 N N . LYS B 1 32 ? 0.671 13.68 8.906 1 96.25 32 LYS B N 1
ATOM 1008 C CA . LYS B 1 32 ? -0.272 12.711 9.453 1 96.25 32 LYS B CA 1
ATOM 1009 C C . LYS B 1 32 ? -1.709 13.203 9.328 1 96.25 32 LYS B C 1
ATOM 1011 O O . LYS B 1 32 ? -2.613 12.43 9.016 1 96.25 32 LYS B O 1
ATOM 1016 N N . ARG B 1 33 ? -1.935 14.461 9.602 1 93.62 33 ARG B N 1
ATOM 1017 C CA . ARG B 1 33 ? -3.27 15.031 9.469 1 93.62 33 ARG B CA 1
ATOM 1018 C C . ARG B 1 33 ? -3.756 14.961 8.031 1 93.62 33 ARG B C 1
ATOM 1020 O O . ARG B 1 33 ? -4.914 14.625 7.773 1 93.62 33 ARG B O 1
ATOM 1027 N N . ILE B 1 34 ? -2.961 15.328 7.109 1 93.75 34 ILE B N 1
ATOM 1028 C CA . ILE B 1 34 ? -3.311 15.281 5.691 1 93.75 34 ILE B CA 1
ATOM 1029 C C . ILE B 1 34 ? -3.635 13.844 5.289 1 93.75 34 ILE B C 1
ATOM 1031 O O . ILE B 1 34 ? -4.613 13.602 4.578 1 93.75 34 ILE B O 1
ATOM 1035 N N . ILE B 1 35 ? -2.756 12.906 5.734 1 96.38 35 ILE B N 1
ATOM 1036 C CA . ILE B 1 35 ? -2.949 11.492 5.434 1 96.38 35 ILE B CA 1
ATOM 1037 C C . ILE B 1 35 ? -4.301 11.023 5.977 1 96.38 35 ILE B C 1
ATOM 1039 O O . ILE B 1 35 ? -5.062 10.359 5.27 1 96.38 35 ILE B O 1
ATOM 1043 N N . LEU B 1 36 ? -4.609 11.398 7.203 1 95.94 36 LEU B N 1
ATOM 1044 C CA . LEU B 1 36 ? -5.879 11.016 7.805 1 95.94 36 LEU B CA 1
ATOM 1045 C C . LEU B 1 36 ? -7.051 11.586 7.012 1 95.94 36 LEU B C 1
ATOM 1047 O O . LEU B 1 36 ? -8.023 10.883 6.738 1 95.94 36 LEU B O 1
ATOM 1051 N N . THR B 1 37 ? -6.973 12.812 6.668 1 94.06 37 THR B N 1
ATOM 1052 C CA . THR B 1 37 ? -8 13.461 5.855 1 94.06 37 THR B CA 1
ATOM 1053 C C . THR B 1 37 ? -8.195 12.719 4.535 1 94.06 37 THR B C 1
ATOM 1055 O O . THR B 1 37 ? -9.32 12.547 4.074 1 94.06 37 THR B O 1
ATOM 1058 N N . ASP B 1 38 ? -7.059 12.336 3.895 1 94.38 38 ASP B N 1
ATOM 1059 C CA . ASP B 1 38 ? -7.094 11.586 2.646 1 94.38 38 ASP B CA 1
ATOM 1060 C C . ASP B 1 38 ? -7.758 10.219 2.846 1 94.38 38 ASP B C 1
ATOM 1062 O O . ASP B 1 38 ? -8.695 9.867 2.125 1 94.38 38 ASP B O 1
ATOM 1066 N N . LEU B 1 39 ? -7.336 9.477 3.861 1 96.88 39 LEU B N 1
ATOM 1067 C CA . LEU B 1 39 ? -7.84 8.133 4.137 1 96.88 39 LEU B CA 1
ATOM 1068 C C . LEU B 1 39 ? -9.344 8.164 4.414 1 96.88 39 LEU B C 1
ATOM 1070 O O . LEU B 1 39 ? -10.07 7.258 4 1 96.88 39 LEU B O 1
ATOM 1074 N N . LEU B 1 40 ? -9.75 9.219 5.051 1 95.5 40 LEU B N 1
ATOM 1075 C CA . LEU B 1 40 ? -11.156 9.32 5.418 1 95.5 40 LEU B CA 1
ATOM 1076 C C . LEU B 1 40 ? -11.961 9.984 4.309 1 95.5 40 LEU B C 1
ATOM 1078 O O . LEU B 1 40 ? -13.18 10.133 4.418 1 95.5 40 LEU B O 1
ATOM 1082 N N . ASP B 1 41 ? -11.289 10.359 3.324 1 94.5 41 ASP B N 1
ATOM 1083 C CA . ASP B 1 41 ? -11.93 10.992 2.174 1 94.5 41 ASP B CA 1
ATOM 1084 C C . ASP B 1 41 ? -12.844 12.133 2.611 1 94.5 41 ASP B C 1
ATOM 1086 O O . ASP B 1 41 ? -13.977 12.242 2.146 1 94.5 41 ASP B O 1
ATOM 1090 N N . GLU B 1 42 ? -12.359 12.938 3.453 1 89.94 42 GLU B N 1
ATOM 1091 C CA . GLU B 1 42 ? -13.164 13.945 4.133 1 89.94 42 GLU B CA 1
ATOM 1092 C C . GLU B 1 42 ? -13.531 15.086 3.189 1 89.94 42 GLU B C 1
ATOM 1094 O O . GLU B 1 42 ? -14.516 15.797 3.416 1 89.94 42 GLU B O 1
ATOM 1099 N N . LEU B 1 43 ? -12.781 15.258 2.133 1 86 43 LEU B N 1
ATOM 1100 C CA . LEU B 1 43 ? -13.016 16.375 1.232 1 86 43 LEU B CA 1
ATOM 1101 C C . LEU B 1 43 ? -14.07 16.031 0.189 1 86 43 LEU B C 1
ATOM 1103 O O . LEU B 1 43 ? -14.531 16.906 -0.542 1 86 43 LEU B O 1
ATOM 1107 N N . ALA B 1 44 ? -14.508 14.797 0.128 1 87.06 44 ALA B N 1
ATOM 1108 C CA . ALA B 1 44 ? -15.586 14.359 -0.762 1 87.06 44 ALA B CA 1
ATOM 1109 C C . ALA B 1 44 ? -16.953 14.523 -0.097 1 87.06 44 ALA B C 1
ATOM 1111 O O . ALA B 1 44 ? -17.031 14.633 1.128 1 87.06 44 ALA B O 1
ATOM 1112 N N . HIS B 1 45 ? -17.938 14.633 -0.943 1 91 45 HIS B N 1
ATOM 1113 C CA . HIS B 1 45 ? -19.281 14.625 -0.398 1 91 45 HIS B CA 1
ATOM 1114 C C . HIS B 1 45 ? -19.547 13.359 0.412 1 91 45 HIS B C 1
ATOM 1116 O O . HIS B 1 45 ? -19.172 12.266 -0.001 1 91 45 HIS B O 1
ATOM 1122 N N . PRO B 1 46 ? -20.266 13.453 1.563 1 88.62 46 PRO B N 1
ATOM 1123 C CA . PRO B 1 46 ? -20.5 12.305 2.447 1 88.62 46 PRO B CA 1
ATOM 1124 C C . PRO B 1 46 ? -21.094 11.109 1.716 1 88.62 46 PRO B C 1
ATOM 1126 O O . PRO B 1 46 ? -20.844 9.961 2.094 1 88.62 46 PRO B O 1
ATOM 1129 N N . ARG B 1 47 ? -21.844 11.273 0.845 1 92 47 ARG B N 1
ATOM 1130 C CA . ARG B 1 47 ? -22.547 10.18 0.198 1 92 47 ARG B CA 1
ATOM 1131 C C . ARG B 1 47 ? -21.672 9.492 -0.837 1 92 47 ARG B C 1
ATOM 1133 O O . ARG B 1 47 ? -22 8.406 -1.318 1 92 47 ARG B O 1
ATOM 1140 N N . ILE B 1 48 ? -20.578 10.047 -1.284 1 92.88 48 ILE B N 1
ATOM 1141 C CA . ILE B 1 48 ? -19.734 9.484 -2.332 1 92.88 48 ILE B CA 1
ATOM 1142 C C . ILE B 1 48 ? -18.344 9.172 -1.764 1 92.88 48 ILE B C 1
ATOM 1144 O O . ILE B 1 48 ? -17.406 8.898 -2.514 1 92.88 48 ILE B O 1
ATOM 1148 N N . ARG B 1 49 ? -18.219 9.211 -0.531 1 90.12 49 ARG B N 1
ATOM 1149 C CA . ARG B 1 49 ? -16.922 8.945 0.096 1 90.12 49 ARG B CA 1
ATOM 1150 C C . ARG B 1 49 ? -16.5 7.492 -0.107 1 90.12 49 ARG B C 1
ATOM 1152 O O . ARG B 1 49 ? -17.344 6.586 -0.049 1 90.12 49 ARG B O 1
ATOM 1159 N N . SER B 1 50 ? -15.195 7.395 -0.328 1 94 50 SER B N 1
ATOM 1160 C CA . SER B 1 50 ? -14.617 6.062 -0.447 1 94 50 SER B CA 1
ATOM 1161 C C . SER B 1 50 ? -14.203 5.516 0.916 1 94 50 SER B C 1
ATOM 1163 O O . SER B 1 50 ? -14.125 6.262 1.894 1 94 50 SER B O 1
ATOM 1165 N N . THR B 1 51 ? -13.969 4.223 0.936 1 95.81 51 THR B N 1
ATOM 1166 C CA . THR B 1 51 ? -13.516 3.598 2.174 1 95.81 51 THR B CA 1
ATOM 1167 C C . THR B 1 51 ? -12.047 3.902 2.428 1 95.81 51 THR B C 1
ATOM 1169 O O . THR B 1 51 ? -11.289 4.168 1.489 1 95.81 51 THR B O 1
ATOM 1172 N N . PRO B 1 52 ? -11.617 3.836 3.682 1 97.19 52 PRO B N 1
ATOM 1173 C CA . PRO B 1 52 ? -10.195 4.047 3.988 1 97.19 52 PRO B CA 1
ATOM 1174 C C . PRO B 1 52 ? -9.281 3.094 3.223 1 97.19 52 PRO B C 1
ATOM 1176 O O . PRO B 1 52 ? -8.211 3.498 2.762 1 97.19 52 PRO B O 1
ATOM 1179 N N . HIS B 1 53 ? -9.68 1.866 3.062 1 97.94 53 HIS B N 1
ATOM 1180 C CA . HIS B 1 53 ? -8.844 0.904 2.359 1 97.94 53 HIS B CA 1
ATOM 1181 C C . HIS B 1 53 ? -8.688 1.274 0.888 1 97.94 53 HIS B C 1
ATOM 1183 O O . HIS B 1 53 ? -7.609 1.12 0.312 1 97.94 53 HIS B O 1
ATOM 1189 N N . LYS B 1 54 ? -9.75 1.683 0.294 1 97.12 54 LYS B N 1
ATOM 1190 C CA . LYS B 1 54 ? -9.656 2.135 -1.092 1 97.12 54 LYS B CA 1
ATOM 1191 C C . LYS B 1 54 ? -8.742 3.352 -1.213 1 97.12 54 LYS B C 1
ATOM 1193 O O . LYS B 1 54 ? -7.914 3.424 -2.121 1 97.12 54 LYS B O 1
ATOM 1198 N N . LYS B 1 55 ? -8.914 4.285 -0.33 1 97.5 55 LYS B N 1
ATOM 1199 C CA . LYS B 1 55 ? -8.078 5.48 -0.353 1 97.5 55 LYS B CA 1
ATOM 1200 C C . LYS B 1 55 ? -6.609 5.133 -0.112 1 97.5 55 LYS B C 1
ATOM 1202 O O . LYS B 1 55 ? -5.719 5.754 -0.691 1 97.5 55 LYS B O 1
ATOM 1207 N N . PHE B 1 56 ? -6.375 4.125 0.755 1 98.44 56 PHE B N 1
ATOM 1208 C CA . PHE B 1 56 ? -5.02 3.637 0.987 1 98.44 56 PHE B CA 1
ATOM 1209 C C . PHE B 1 56 ? -4.406 3.117 -0.306 1 98.44 56 PHE B C 1
ATOM 1211 O O . PHE B 1 56 ? -3.273 3.473 -0.648 1 98.44 56 PHE B O 1
ATOM 1218 N N . TYR B 1 57 ? -5.09 2.312 -1.039 1 98.25 57 TYR B N 1
ATOM 1219 C CA . TYR B 1 57 ? -4.617 1.792 -2.316 1 98.25 57 TYR B CA 1
ATOM 1220 C C . TYR B 1 57 ? -4.27 2.926 -3.273 1 98.25 57 TYR B C 1
ATOM 1222 O O . TYR B 1 57 ? -3.189 2.934 -3.869 1 98.25 57 TYR B O 1
ATOM 1230 N N . GLN B 1 58 ? -5.234 3.885 -3.379 1 97.31 58 GLN B N 1
ATOM 1231 C CA . GLN B 1 58 ? -5.035 5.004 -4.289 1 97.31 58 GLN B CA 1
ATOM 1232 C C . GLN B 1 58 ? -3.795 5.812 -3.906 1 97.31 58 GLN B C 1
ATOM 1234 O O . GLN B 1 58 ? -3.035 6.242 -4.777 1 97.31 58 GLN B O 1
ATOM 1239 N N . ALA B 1 59 ? -3.6 5.988 -2.625 1 97.56 59 ALA B N 1
ATOM 1240 C CA . ALA B 1 59 ? -2.451 6.75 -2.141 1 97.56 59 ALA B CA 1
ATOM 1241 C C . ALA B 1 59 ? -1.145 6.016 -2.426 1 97.56 59 ALA B C 1
ATOM 1243 O O . ALA B 1 59 ? -0.186 6.613 -2.92 1 97.56 59 ALA B O 1
ATOM 1244 N N . VAL B 1 60 ? -1.094 4.711 -2.109 1 97.81 60 VAL B N 1
ATOM 1245 C CA . VAL B 1 60 ? 0.115 3.924 -2.326 1 97.81 60 VAL B CA 1
ATOM 1246 C C . VAL B 1 60 ? 0.457 3.898 -3.814 1 97.81 60 VAL B C 1
ATOM 1248 O O . VAL B 1 60 ? 1.626 4.008 -4.191 1 97.81 60 VAL B O 1
ATOM 1251 N N . LYS B 1 61 ? -0.542 3.762 -4.641 1 97.44 61 LYS B N 1
ATOM 1252 C CA . LYS B 1 61 ? -0.328 3.824 -6.082 1 97.44 61 LYS B CA 1
ATOM 1253 C C . LYS B 1 61 ? 0.286 5.16 -6.488 1 97.44 61 LYS B C 1
ATOM 1255 O O . LYS B 1 61 ? 1.271 5.199 -7.23 1 97.44 61 LYS B O 1
ATOM 1260 N N . ARG B 1 62 ? -0.229 6.223 -6.039 1 96.56 62 ARG B N 1
ATOM 1261 C CA . ARG B 1 62 ? 0.272 7.562 -6.336 1 96.56 62 ARG B CA 1
ATOM 1262 C C . ARG B 1 62 ? 1.722 7.715 -5.887 1 96.56 62 ARG B C 1
ATOM 1264 O O . ARG B 1 62 ? 2.553 8.242 -6.629 1 96.56 62 ARG B O 1
ATOM 1271 N N . ILE B 1 63 ? 2.039 7.262 -4.668 1 96.88 63 ILE B N 1
ATOM 1272 C CA . ILE B 1 63 ? 3.365 7.398 -4.078 1 96.88 63 ILE B CA 1
ATOM 1273 C C . ILE B 1 63 ? 4.379 6.598 -4.895 1 96.88 63 ILE B C 1
ATOM 1275 O O . ILE B 1 63 ? 5.445 7.109 -5.242 1 96.88 63 ILE B O 1
ATOM 1279 N N . THR B 1 64 ? 4.027 5.336 -5.219 1 95 64 THR B N 1
ATOM 1280 C CA . THR B 1 64 ? 4.953 4.441 -5.906 1 95 64 THR B CA 1
ATOM 1281 C C . THR B 1 64 ? 5.191 4.91 -7.34 1 95 64 THR B C 1
ATOM 1283 O O . THR B 1 64 ? 6.258 4.664 -7.91 1 95 64 THR B O 1
ATOM 1286 N N . GLN B 1 65 ? 4.289 5.594 -7.957 1 93.69 65 GLN B N 1
ATOM 1287 C CA . GLN B 1 65 ? 4.402 6.047 -9.336 1 93.69 65 GLN B CA 1
ATOM 1288 C C . GLN B 1 65 ? 4.965 7.465 -9.414 1 93.69 65 GLN B C 1
ATOM 1290 O O . GLN B 1 65 ? 5.105 8.031 -10.5 1 93.69 65 GLN B O 1
ATOM 1295 N N . SER B 1 66 ? 5.273 7.992 -8.344 1 93.94 66 SER B N 1
ATOM 1296 C CA . SER B 1 66 ? 5.82 9.344 -8.289 1 93.94 66 SER B CA 1
ATOM 1297 C C . SER B 1 66 ? 7.312 9.352 -8.586 1 93.94 66 SER B C 1
ATOM 1299 O O . SER B 1 66 ? 7.918 8.289 -8.773 1 93.94 66 SER B O 1
ATOM 1301 N N . ASN B 1 67 ? 7.914 10.57 -8.633 1 94.12 67 ASN B N 1
ATOM 1302 C CA . ASN B 1 67 ? 9.344 10.734 -8.883 1 94.12 67 ASN B CA 1
ATOM 1303 C C . ASN B 1 67 ? 10.125 10.836 -7.574 1 94.12 67 ASN B C 1
ATOM 1305 O O . ASN B 1 67 ? 11.297 11.234 -7.574 1 94.12 67 ASN B O 1
ATOM 1309 N N . LEU B 1 68 ? 9.523 10.414 -6.52 1 94.62 68 LEU B N 1
ATOM 1310 C CA . LEU B 1 68 ? 10.195 10.445 -5.227 1 94.62 68 LEU B CA 1
ATOM 1311 C C . LEU B 1 68 ? 11.25 9.352 -5.137 1 94.62 68 LEU B C 1
ATOM 1313 O O . LEU B 1 68 ? 11.18 8.352 -5.859 1 94.62 68 LEU B O 1
ATOM 1317 N N . SER B 1 69 ? 12.227 9.633 -4.27 1 93 69 SER B N 1
ATOM 1318 C CA . SER B 1 69 ? 13.188 8.57 -3.996 1 93 69 SER B CA 1
ATOM 1319 C C . SER B 1 69 ? 12.516 7.363 -3.354 1 93 69 SER B C 1
ATOM 1321 O O . SER B 1 69 ? 11.492 7.5 -2.682 1 93 69 SER B O 1
ATOM 1323 N N . GLU B 1 70 ? 13.078 6.188 -3.473 1 89.88 70 GLU B N 1
ATOM 1324 C CA . GLU B 1 70 ? 12.547 4.973 -2.859 1 89.88 70 GLU B CA 1
ATOM 1325 C C . GLU B 1 70 ? 12.453 5.113 -1.342 1 89.88 70 GLU B C 1
ATOM 1327 O O . GLU B 1 70 ? 11.516 4.613 -0.721 1 89.88 70 GLU B O 1
ATOM 1332 N N . GLU B 1 71 ? 13.438 5.746 -0.852 1 91.06 71 GLU B N 1
ATOM 1333 C CA . GLU B 1 71 ? 13.453 5.965 0.591 1 91.06 71 GLU B CA 1
ATOM 1334 C C . GLU B 1 71 ? 12.273 6.832 1.029 1 91.06 71 GLU B C 1
ATOM 1336 O O . GLU B 1 71 ? 11.586 6.512 2.002 1 91.06 71 GLU B O 1
ATOM 1341 N N . ASP B 1 72 ? 12.062 7.863 0.331 1 94.69 72 ASP B N 1
ATOM 1342 C CA . ASP B 1 72 ? 10.945 8.742 0.655 1 94.69 72 ASP B CA 1
ATOM 1343 C C . ASP B 1 72 ? 9.609 8.023 0.483 1 94.69 72 ASP B C 1
ATOM 1345 O O . ASP B 1 72 ? 8.711 8.172 1.311 1 94.69 72 ASP B O 1
ATOM 1349 N N . GLN B 1 73 ? 9.516 7.266 -0.605 1 95.12 73 GLN B N 1
ATOM 1350 C CA . GLN B 1 73 ? 8.289 6.508 -0.842 1 95.12 73 GLN B CA 1
ATOM 1351 C C . GLN B 1 73 ? 7.988 5.574 0.327 1 95.12 73 GLN B C 1
ATOM 1353 O O . GLN B 1 73 ? 6.871 5.57 0.84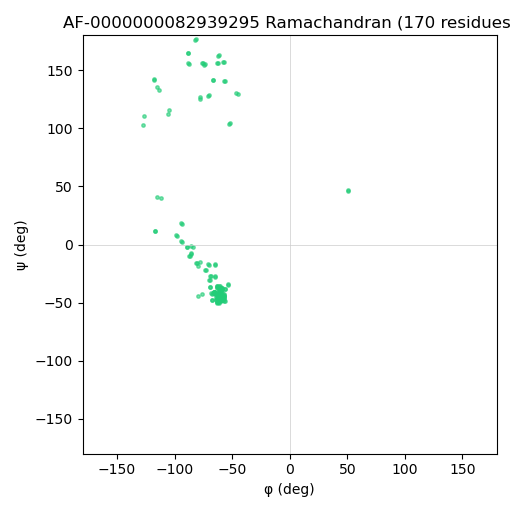7 1 95.12 73 GLN B O 1
ATOM 1358 N N . THR B 1 74 ? 9.023 4.887 0.769 1 93.19 74 THR B N 1
ATOM 1359 C CA . THR B 1 74 ? 8.859 3.93 1.857 1 93.19 74 THR B CA 1
ATOM 1360 C C . THR B 1 74 ? 8.461 4.641 3.146 1 93.19 74 THR B C 1
ATOM 1362 O O . THR B 1 74 ? 7.57 4.184 3.867 1 93.19 74 THR B O 1
ATOM 1365 N N . GLN B 1 75 ? 9.047 5.707 3.426 1 94.5 75 GLN B N 1
ATOM 1366 C CA . GLN B 1 75 ? 8.742 6.445 4.648 1 94.5 75 GLN B CA 1
ATOM 1367 C C . GLN B 1 75 ? 7.316 6.984 4.629 1 94.5 75 GLN B C 1
ATOM 1369 O O . GLN B 1 75 ? 6.613 6.934 5.641 1 94.5 75 GLN B O 1
ATOM 1374 N N . ILE B 1 76 ? 6.895 7.473 3.512 1 96.75 76 ILE B N 1
ATOM 1375 C CA . ILE B 1 76 ? 5.543 8.016 3.398 1 96.75 76 ILE B CA 1
ATOM 1376 C C . ILE B 1 76 ? 4.523 6.887 3.521 1 96.75 76 ILE B C 1
ATOM 1378 O O . ILE B 1 76 ? 3.508 7.031 4.207 1 96.75 76 ILE B O 1
ATOM 1382 N N . ILE B 1 77 ? 4.801 5.793 2.891 1 97.38 77 ILE B N 1
ATOM 1383 C CA . ILE B 1 77 ? 3.906 4.641 2.98 1 97.38 77 ILE B CA 1
ATOM 1384 C C . ILE B 1 77 ? 3.814 4.172 4.43 1 97.38 77 ILE B C 1
ATOM 1386 O O . ILE B 1 77 ? 2.734 3.812 4.906 1 97.38 77 ILE B O 1
ATOM 1390 N N . GLU B 1 78 ? 4.855 4.195 5.141 1 96.12 78 GLU B N 1
ATOM 1391 C CA . GLU B 1 78 ? 4.848 3.832 6.555 1 96.12 78 GLU B CA 1
ATOM 1392 C C . GLU B 1 78 ? 3.938 4.754 7.359 1 96.12 78 GLU B C 1
ATOM 1394 O O . GLU B 1 78 ? 3.236 4.309 8.266 1 96.12 78 GLU B O 1
ATOM 1399 N N . LEU B 1 79 ? 4 5.973 7.059 1 97.38 79 LEU B N 1
ATOM 1400 C CA . LEU B 1 79 ? 3.117 6.918 7.734 1 97.38 79 LEU B CA 1
ATOM 1401 C C . LEU B 1 79 ? 1.655 6.598 7.434 1 97.38 79 LEU B C 1
ATOM 1403 O O . LEU B 1 79 ? 0.803 6.684 8.32 1 97.38 79 LEU B O 1
ATOM 1407 N N . TYR B 1 80 ? 1.334 6.293 6.18 1 98.31 80 TYR B N 1
ATOM 1408 C CA . TYR B 1 80 ? -0.02 5.887 5.824 1 98.31 80 TYR B CA 1
ATOM 1409 C C . TYR B 1 80 ? -0.45 4.664 6.629 1 98.31 80 TYR B C 1
ATOM 1411 O O . TYR B 1 80 ? -1.589 4.59 7.098 1 98.31 80 TYR B O 1
ATOM 1419 N N . ILE B 1 81 ? 0.445 3.693 6.773 1 97.94 81 ILE B N 1
ATOM 1420 C CA . ILE B 1 81 ? 0.141 2.482 7.527 1 97.94 81 ILE B CA 1
ATOM 1421 C C . ILE B 1 81 ? -0.153 2.84 8.984 1 97.94 81 ILE B C 1
ATOM 1423 O O . ILE B 1 81 ? -1.124 2.352 9.562 1 97.94 81 ILE B O 1
ATOM 1427 N N . GLU B 1 82 ? 0.648 3.68 9.539 1 97.44 82 GLU B N 1
ATOM 1428 C CA . GLU B 1 82 ? 0.458 4.105 10.922 1 97.44 82 GLU B CA 1
ATOM 1429 C C . GLU B 1 82 ? -0.919 4.734 11.117 1 97.44 82 GLU B C 1
ATOM 1431 O O . GLU B 1 82 ? -1.6 4.449 12.109 1 97.44 82 GLU B O 1
ATOM 1436 N N . GLU B 1 83 ? -1.278 5.605 10.234 1 97.88 83 GLU B N 1
ATOM 1437 C CA . GLU B 1 83 ? -2.564 6.289 10.352 1 97.88 83 GLU B CA 1
ATOM 1438 C C . GLU B 1 83 ? -3.723 5.332 10.102 1 97.88 83 GLU B C 1
ATOM 1440 O O . GLU B 1 83 ? -4.773 5.438 10.734 1 97.88 83 GLU B O 1
ATOM 1445 N N . MET B 1 84 ? -3.553 4.379 9.148 1 97.56 84 MET B N 1
ATOM 1446 C CA . MET B 1 84 ? -4.566 3.361 8.883 1 97.56 84 MET B CA 1
ATOM 1447 C C . MET B 1 84 ? -4.852 2.539 10.133 1 97.56 84 MET B C 1
ATOM 1449 O O . MET B 1 84 ? -5.992 2.152 10.383 1 97.56 84 MET B O 1
ATOM 1453 N N . GLU B 1 85 ? -3.836 2.248 10.914 1 96.38 85 GLU B N 1
ATOM 1454 C CA . GLU B 1 85 ? -3.959 1.402 12.094 1 96.38 85 GLU B CA 1
ATOM 1455 C C . GLU B 1 85 ? -4.852 2.055 13.148 1 96.38 85 GLU B C 1
ATOM 1457 O O . GLU B 1 85 ? -5.344 1.379 14.055 1 96.38 85 GLU B O 1
ATOM 1462 N N . LYS B 1 86 ? -5.02 3.348 12.969 1 94.81 86 LYS B N 1
ATOM 1463 C CA . LYS B 1 86 ? -5.848 4.078 13.922 1 94.81 86 LYS B CA 1
ATOM 1464 C C . LYS B 1 86 ? -7.32 4.023 13.531 1 94.81 86 LYS B C 1
ATOM 1466 O O . LYS B 1 86 ? -8.188 4.48 14.281 1 94.81 86 LYS B O 1
ATOM 1471 N N . LEU B 1 87 ? -7.609 3.547 12.383 1 93.62 87 LEU B N 1
ATOM 1472 C CA . LEU B 1 87 ? -8.969 3.545 11.852 1 93.62 87 LEU B CA 1
ATOM 1473 C C . LEU B 1 87 ? -9.609 2.168 12 1 93.62 87 LEU B C 1
ATOM 1475 O O . LEU B 1 87 ? -10.625 2.02 12.672 1 93.62 87 LEU B O 1
#

Organism: NCBI:txid1808955

Radius of gyration: 17.07 Å; Cα contacts (8 Å, |Δi|>4): 149; chains: 2; bounding box: 44×51×28 Å

Secondary structure (DSSP, 8-state):
----HHHHHHHHHTT-SS----TTS-HHHHHHHHHHHHHTTTTS-GGGPPPHHHHHHHHHHHHHTSSS-HHHHHHHHHHHHHHHTT-/----HHHHHHHHHTT-SS----TTS-HHHHHHHHHHHHHTTTTS-GGGPPPHHHHHHHHHHHHHTSSS-HHHHHHHHHHHHHHHTT-

InterPro domains:
  IPR059582 YoyC [PF27196] (5-87)

pLDDT: mean 91.28, std 9.01, range [49.72, 98.44]

Nearest PDB structures (foldseek):
  4zvb-assembly2_D  TM=4.838E-01  e=5.718E+00  Escherichia coli K-12
  5xxu-assembly1_J  TM=2.791E-01  e=8.997E+00  Toxoplasma gondii
  3rpu-assembly2_X-2  TM=2.965E-01  e=8.997E+00  Escherichia coli K-12
  4zvb-assembly2_D  TM=4.844E-01  e=5.236E+00  Escherichia coli K-12
  5xxu-assembly1_J  TM=2.790E-01  e=7.414E+00  Toxoplasma gondii